Protein AF-A0AAJ1ZKK0-F1 (afdb_monomer_lite)

pLDDT: mean 84.59, std 12.96, range [4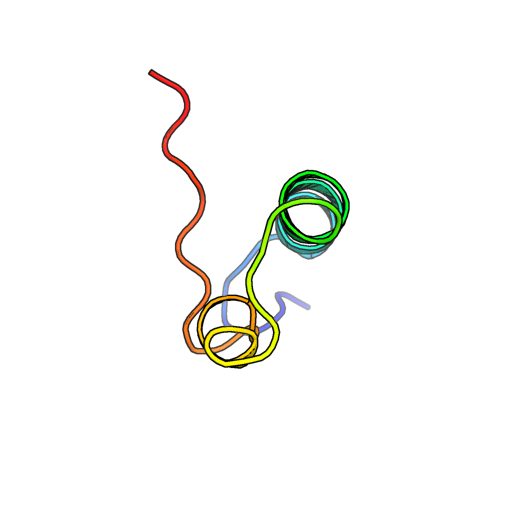0.31, 95.31]

Radius of gyration: 10.22 Å; chains: 1; bounding box: 25×25×23 Å

Foldseek 3Di:
DALLVHDPVLLVVQCVVCVVPDDPVCCVCSDSVNDDRDPDD

Structure (mmCIF, N/CA/C/O backbone):
data_AF-A0AAJ1ZKK0-F1
#
_entry.id   AF-A0AAJ1ZKK0-F1
#
loop_
_atom_site.group_PDB
_atom_site.id
_atom_site.type_symbol
_atom_site.label_atom_id
_atom_site.label_alt_id
_atom_site.label_comp_id
_atom_site.label_asym_id
_atom_site.label_entity_id
_atom_site.label_seq_id
_atom_site.pdbx_PDB_ins_code
_atom_site.Cartn_x
_atom_site.Cartn_y
_atom_site.Cartn_z
_atom_site.occupancy
_atom_site.B_iso_or_equiv
_atom_site.auth_seq_id
_atom_site.auth_comp_id
_atom_site.auth_asym_id
_atom_site.auth_atom_id
_atom_site.pdbx_PDB_model_num
ATOM 1 N N . VAL A 1 1 ? 10.643 -11.934 -10.525 1.00 60.78 1 VAL A N 1
ATOM 2 C CA . VAL A 1 1 ? 9.294 -12.530 -10.383 1.00 60.78 1 VAL A CA 1
ATOM 3 C C . VAL A 1 1 ? 8.369 -11.429 -9.895 1.00 60.78 1 VAL A C 1
ATOM 5 O O . VAL A 1 1 ? 8.593 -10.926 -8.804 1.00 60.78 1 VAL A O 1
ATOM 8 N N . LYS A 1 2 ? 7.444 -10.953 -10.736 1.00 61.00 2 LYS A N 1
ATOM 9 C CA . LYS A 1 2 ? 6.462 -9.928 -10.347 1.00 61.00 2 LYS A CA 1
ATOM 10 C C . LYS A 1 2 ? 5.218 -10.635 -9.819 1.00 61.00 2 LYS A C 1
ATOM 12 O O . LYS A 1 2 ? 4.763 -11.585 -10.453 1.00 61.00 2 LYS A O 1
ATOM 17 N N . LEU A 1 3 ? 4.692 -10.200 -8.679 1.00 71.69 3 LEU A N 1
ATOM 18 C CA . LEU A 1 3 ? 3.464 -10.750 -8.104 1.00 71.69 3 LEU A CA 1
ATOM 19 C C . LEU A 1 3 ? 2.293 -10.230 -8.948 1.00 71.69 3 LEU A C 1
ATOM 21 O O . LEU A 1 3 ? 1.984 -9.050 -8.879 1.00 71.69 3 LEU A O 1
ATOM 25 N N . ASN A 1 4 ? 1.715 -11.058 -9.821 1.00 73.19 4 ASN A N 1
ATOM 26 C CA . ASN A 1 4 ? 0.660 -10.645 -10.766 1.00 73.19 4 ASN A CA 1
ATOM 27 C C . ASN A 1 4 ? 0.993 -9.390 -11.604 1.00 73.19 4 ASN A C 1
ATOM 29 O O . ASN A 1 4 ? 0.129 -8.571 -11.884 1.00 73.19 4 ASN A O 1
ATOM 33 N N . GLY A 1 5 ? 2.260 -9.205 -11.992 1.00 77.06 5 GLY A N 1
ATOM 34 C CA . GLY A 1 5 ? 2.692 -8.020 -12.753 1.00 77.06 5 GLY A CA 1
ATOM 35 C C . GLY A 1 5 ? 2.994 -6.777 -11.905 1.00 77.06 5 GLY A C 1
ATOM 36 O O . GLY A 1 5 ? 3.530 -5.803 -12.437 1.00 77.06 5 GLY A O 1
ATOM 37 N N . HIS A 1 6 ? 2.765 -6.840 -10.595 1.00 77.94 6 HIS A N 1
ATOM 38 C CA . HIS A 1 6 ? 3.060 -5.772 -9.649 1.00 77.94 6 HIS A CA 1
ATOM 39 C C . HIS A 1 6 ? 4.471 -5.857 -9.061 1.00 77.94 6 HIS A C 1
ATOM 41 O O . HIS A 1 6 ? 5.085 -6.928 -8.988 1.00 77.94 6 HIS A O 1
ATOM 47 N N . ASP A 1 7 ? 4.976 -4.701 -8.628 1.00 87.44 7 ASP A N 1
ATOM 48 C CA . ASP A 1 7 ? 6.162 -4.616 -7.783 1.00 87.44 7 ASP A CA 1
ATOM 49 C C . ASP A 1 7 ? 5.819 -5.136 -6.367 1.00 87.44 7 ASP A C 1
ATOM 51 O O . ASP A 1 7 ? 4.941 -4.566 -5.710 1.00 87.44 7 ASP A O 1
ATOM 55 N N . PRO A 1 8 ? 6.472 -6.212 -5.880 1.00 88.75 8 PRO A N 1
ATOM 56 C CA . PRO A 1 8 ? 6.144 -6.809 -4.584 1.00 88.75 8 PRO A CA 1
ATOM 57 C C . PRO A 1 8 ? 6.353 -5.867 -3.391 1.00 88.75 8 PRO A C 1
ATOM 59 O O . PRO A 1 8 ? 5.624 -5.961 -2.403 1.00 88.75 8 PRO A O 1
ATOM 62 N N . TYR A 1 9 ? 7.338 -4.968 -3.470 1.00 90.06 9 TYR A N 1
ATOM 63 C CA . TYR A 1 9 ? 7.627 -4.016 -2.401 1.00 90.06 9 TYR A CA 1
ATOM 64 C C . TYR A 1 9 ? 6.556 -2.924 -2.345 1.00 90.06 9 TYR A C 1
ATOM 66 O O . TYR A 1 9 ? 6.066 -2.598 -1.262 1.00 90.06 9 TYR A O 1
ATOM 74 N N . ALA A 1 10 ? 6.143 -2.406 -3.505 1.00 89.50 10 ALA A N 1
ATOM 75 C CA . ALA A 1 10 ? 5.063 -1.426 -3.588 1.00 89.50 10 ALA A CA 1
ATOM 76 C C . ALA A 1 10 ? 3.737 -1.987 -3.051 1.00 89.50 10 ALA A C 1
ATOM 78 O O . ALA A 1 10 ? 3.064 -1.310 -2.275 1.00 89.50 10 ALA A O 1
ATOM 79 N N . TYR A 1 11 ? 3.411 -3.236 -3.404 1.00 89.88 11 TYR A N 1
ATOM 80 C CA . TYR A 1 11 ? 2.242 -3.940 -2.879 1.00 89.88 11 TYR A CA 1
ATOM 81 C C . TYR A 1 11 ? 2.277 -4.005 -1.350 1.00 89.88 11 TYR A C 1
ATOM 83 O O . TYR A 1 11 ? 1.387 -3.477 -0.690 1.00 89.88 11 TYR A O 1
ATOM 91 N N . LEU A 1 12 ? 3.342 -4.570 -0.769 1.00 92.12 12 LEU A N 1
ATOM 92 C CA . LEU A 1 12 ? 3.430 -4.738 0.683 1.00 92.12 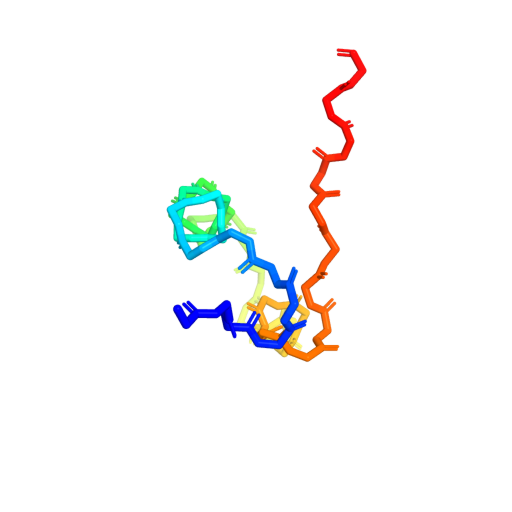12 LEU A CA 1
ATOM 93 C C . LEU A 1 12 ? 3.364 -3.397 1.430 1.00 92.12 12 LEU A C 1
ATOM 95 O O . LEU A 1 12 ? 2.674 -3.293 2.443 1.00 92.12 12 LEU A O 1
ATOM 99 N N . LYS A 1 13 ? 4.036 -2.360 0.917 1.00 92.88 13 LYS A N 1
ATOM 100 C CA . LYS A 1 13 ? 4.019 -1.016 1.510 1.00 92.88 13 LYS A CA 1
ATOM 101 C C . LYS A 1 13 ? 2.615 -0.400 1.520 1.00 92.88 13 LYS A C 1
ATOM 103 O O . LYS A 1 13 ? 2.220 0.194 2.526 1.00 92.88 13 LYS A O 1
ATOM 108 N N . ASP A 1 14 ? 1.870 -0.539 0.425 1.00 91.94 14 ASP A N 1
ATOM 109 C CA . ASP A 1 14 ? 0.491 -0.047 0.324 1.00 91.94 14 ASP A CA 1
ATOM 110 C C . ASP A 1 14 ? -0.433 -0.821 1.278 1.00 91.94 14 ASP A C 1
ATOM 112 O O . ASP A 1 14 ? -1.162 -0.201 2.055 1.00 91.94 14 ASP A O 1
ATOM 116 N N . ILE A 1 15 ? -0.301 -2.153 1.344 1.00 91.75 15 ILE A N 1
ATOM 117 C CA . ILE A 1 15 ? -1.082 -2.983 2.273 1.00 91.75 15 ILE A CA 1
ATOM 118 C C . ILE A 1 15 ? -0.831 -2.577 3.727 1.00 91.75 15 ILE A C 1
ATOM 120 O O . ILE A 1 15 ? -1.788 -2.354 4.463 1.00 91.75 15 ILE A O 1
ATOM 124 N N . MET A 1 16 ? 0.428 -2.423 4.150 1.00 93.81 16 MET A N 1
ATOM 125 C CA . MET A 1 16 ? 0.744 -2.028 5.532 1.00 93.81 16 MET A CA 1
ATOM 126 C C . MET A 1 16 ? 0.194 -0.644 5.896 1.00 93.81 16 MET A C 1
ATOM 128 O O . MET A 1 16 ? -0.115 -0.396 7.059 1.00 93.81 16 MET A O 1
ATOM 132 N N . THR A 1 17 ? 0.045 0.242 4.909 1.00 93.00 17 THR A N 1
ATOM 133 C CA . THR A 1 17 ? -0.517 1.584 5.106 1.00 93.00 17 THR A CA 1
ATOM 134 C C . THR A 1 17 ? -2.043 1.551 5.229 1.00 93.00 17 THR A C 1
ATOM 136 O O . THR A 1 17 ? -2.608 2.302 6.022 1.00 93.00 17 THR A O 1
ATOM 139 N N . ARG A 1 18 ? -2.720 0.674 4.476 1.00 91.56 18 ARG A N 1
ATOM 140 C CA . ARG A 1 18 ? -4.191 0.565 4.453 1.00 91.56 18 ARG A CA 1
ATOM 141 C C . ARG A 1 18 ? -4.760 -0.330 5.545 1.00 91.56 18 ARG A C 1
ATOM 143 O O . ARG A 1 18 ? -5.853 -0.072 6.032 1.00 91.56 18 ARG A O 1
ATOM 150 N N . LEU A 1 19 ? -4.034 -1.369 5.951 1.00 92.62 19 LEU A N 1
ATOM 151 C CA . LEU A 1 19 ? -4.520 -2.381 6.893 1.00 92.62 19 LEU A CA 1
ATOM 152 C C . LEU A 1 19 ? -5.101 -1.811 8.206 1.00 92.62 19 LEU A C 1
ATOM 154 O O . LEU A 1 19 ? -6.126 -2.326 8.644 1.00 92.62 19 LEU A O 1
ATOM 158 N N . PRO A 1 20 ? -4.531 -0.755 8.828 1.00 93.69 20 PRO A N 1
ATOM 159 C CA . PRO A 1 20 ? -5.087 -0.191 10.061 1.00 93.69 20 PRO A CA 1
ATOM 160 C C . PRO A 1 20 ? -6.469 0.456 9.892 1.00 93.69 20 PRO A C 1
ATOM 162 O O . PRO A 1 20 ? -7.200 0.587 10.871 1.00 93.69 20 PRO A O 1
ATOM 165 N N . THR A 1 21 ? -6.817 0.895 8.679 1.00 93.00 21 THR A N 1
ATOM 166 C CA . THR A 1 21 ? -8.062 1.621 8.381 1.00 93.00 21 THR A CA 1
ATOM 167 C C . THR A 1 21 ? -9.021 0.833 7.485 1.00 93.00 21 THR A C 1
ATOM 169 O O . THR A 1 21 ? -10.192 1.202 7.386 1.00 93.00 21 THR A O 1
ATOM 172 N N . GLN A 1 22 ? -8.561 -0.256 6.857 1.00 92.88 22 GLN A N 1
ATOM 173 C CA . GLN A 1 22 ? -9.365 -1.088 5.966 1.00 92.88 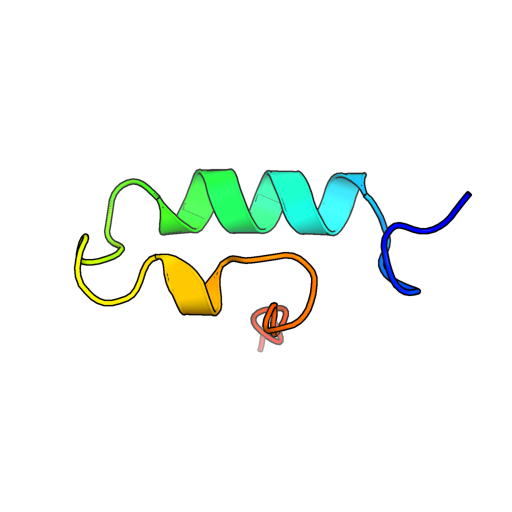22 GLN A CA 1
ATOM 174 C C . GLN A 1 22 ? -10.419 -1.879 6.763 1.00 92.88 22 GLN A C 1
ATOM 176 O O . GLN A 1 22 ? -10.073 -2.646 7.666 1.00 92.88 22 GLN A O 1
ATOM 181 N N . PRO A 1 23 ? -11.712 -1.770 6.415 1.00 94.88 23 PRO A N 1
ATOM 182 C CA . PRO A 1 23 ? -12.741 -2.630 6.985 1.00 94.88 23 PRO A CA 1
ATOM 183 C C . PRO A 1 23 ? -12.491 -4.103 6.641 1.00 94.88 23 PRO A C 1
ATOM 185 O O . PRO A 1 23 ? -12.202 -4.434 5.492 1.00 94.88 23 PRO A O 1
ATOM 188 N N . ALA A 1 2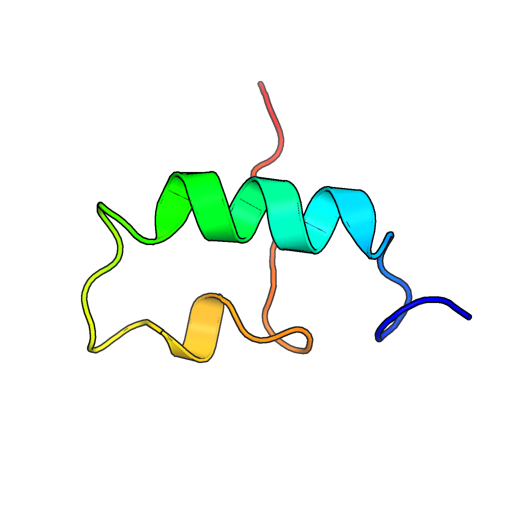4 ? -12.698 -5.005 7.604 1.00 92.75 24 ALA A N 1
ATOM 189 C CA . ALA A 1 24 ? -12.520 -6.447 7.396 1.00 92.75 24 ALA A CA 1
ATOM 190 C C . ALA A 1 24 ? -13.377 -7.006 6.243 1.00 92.75 24 ALA A C 1
ATOM 192 O O . ALA A 1 24 ? -12.962 -7.932 5.552 1.00 92.75 24 ALA A O 1
ATOM 193 N N . SER A 1 25 ? -14.553 -6.415 6.002 1.00 95.31 25 SER A N 1
ATOM 194 C CA . SER A 1 25 ? -15.452 -6.786 4.903 1.00 95.31 25 SER A CA 1
ATOM 195 C C . SER A 1 25 ? -14.932 -6.435 3.506 1.00 95.31 25 SER A C 1
ATOM 197 O O . SER A 1 25 ? -15.574 -6.822 2.538 1.00 95.31 25 SER A O 1
ATOM 199 N N . ARG A 1 26 ? -13.821 -5.694 3.404 1.00 92.44 26 ARG A N 1
ATOM 200 C CA . ARG A 1 26 ? -13.200 -5.261 2.143 1.00 92.44 26 ARG A CA 1
ATOM 201 C C . ARG A 1 26 ? -11.726 -5.664 2.039 1.00 92.44 26 ARG A C 1
ATOM 203 O O . ARG A 1 26 ? -10.933 -4.982 1.394 1.00 92.44 26 ARG A O 1
ATOM 210 N N . LEU A 1 27 ? -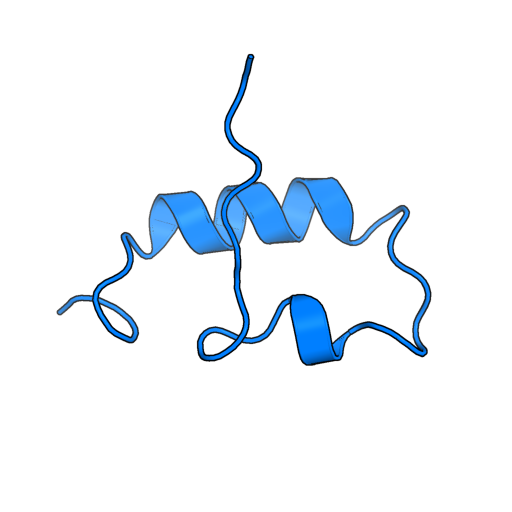11.305 -6.716 2.739 1.00 91.38 27 LEU A N 1
ATOM 211 C CA . LEU A 1 27 ? -9.922 -7.210 2.655 1.00 91.38 27 LEU A CA 1
ATOM 212 C C . LEU A 1 27 ? -9.597 -7.821 1.286 1.00 91.38 27 LEU A C 1
ATOM 214 O O . LEU A 1 27 ? -8.431 -7.880 0.902 1.00 91.38 27 LEU A O 1
ATOM 218 N N . ASP A 1 28 ? -10.613 -8.249 0.543 1.00 93.31 28 ASP A N 1
ATOM 219 C CA . ASP A 1 28 ? -10.498 -8.746 -0.825 1.00 93.31 28 ASP A CA 1
ATOM 220 C C . ASP A 1 28 ? -9.916 -7.697 -1.788 1.00 93.31 28 ASP A C 1
ATOM 222 O O . ASP A 1 28 ? -9.113 -8.055 -2.648 1.00 93.31 28 ASP A O 1
ATOM 226 N N . GLU A 1 29 ? -10.198 -6.405 -1.576 1.00 91.62 29 GLU A N 1
ATOM 227 C CA . GLU A 1 29 ? -9.627 -5.284 -2.346 1.00 91.62 29 GLU A CA 1
ATOM 228 C C . GLU A 1 29 ? -8.098 -5.176 -2.202 1.00 91.62 29 GLU A C 1
ATOM 230 O O . GLU A 1 29 ? -7.415 -4.617 -3.063 1.00 91.62 29 GLU A O 1
ATOM 235 N N . LEU A 1 30 ? -7.546 -5.710 -1.109 1.00 91.81 30 LEU A N 1
ATOM 236 C CA . LEU A 1 30 ? -6.111 -5.714 -0.839 1.00 91.81 30 LEU A CA 1
ATOM 237 C C . LEU A 1 30 ? -5.401 -6.923 -1.451 1.00 91.81 30 LEU A C 1
ATOM 239 O O . LEU A 1 30 ? -4.180 -6.980 -1.389 1.00 91.81 30 LEU A O 1
ATOM 243 N N . LEU A 1 31 ? -6.117 -7.897 -2.022 1.00 91.12 31 LEU A N 1
ATOM 244 C CA . LEU A 1 31 ? -5.485 -9.088 -2.584 1.00 91.12 31 LEU A CA 1
ATOM 245 C C . LEU A 1 31 ? -4.715 -8.763 -3.872 1.00 91.12 31 LEU A C 1
ATOM 247 O O . LEU A 1 31 ? -5.145 -7.913 -4.650 1.00 91.12 31 LEU A O 1
ATOM 251 N N . PRO A 1 32 ? -3.644 -9.507 -4.202 1.00 86.38 32 PRO A N 1
ATOM 252 C CA . PRO A 1 32 ? -2.771 -9.202 -5.340 1.00 86.38 32 PRO A CA 1
ATOM 253 C C . PRO A 1 32 ? -3.449 -9.193 -6.720 1.00 86.38 32 PRO A C 1
ATOM 255 O O . PRO A 1 32 ? -2.821 -8.803 -7.698 1.00 86.38 32 PRO A O 1
ATOM 258 N N . HIS A 1 33 ? -4.667 -9.726 -6.835 1.00 87.38 33 HIS A N 1
ATOM 259 C CA . HIS A 1 33 ? -5.452 -9.781 -8.076 1.00 87.38 33 HIS A CA 1
ATOM 260 C C . HIS A 1 33 ? -6.411 -8.589 -8.214 1.00 87.38 33 HIS A C 1
ATOM 262 O O . HIS A 1 33 ? -6.816 -8.256 -9.323 1.00 87.38 33 HIS A O 1
ATOM 268 N N . PHE A 1 34 ? -6.777 -7.972 -7.087 1.00 88.44 34 PHE A N 1
ATOM 269 C CA . PHE A 1 34 ? -7.707 -6.843 -6.992 1.00 88.44 34 PHE A CA 1
ATOM 270 C C . PHE A 1 34 ? -7.010 -5.550 -6.564 1.00 88.44 34 PHE A C 1
ATOM 272 O O . PHE A 1 34 ? -7.630 -4.489 -6.556 1.00 88.44 34 PHE A O 1
ATOM 279 N N . TRP A 1 35 ? -5.718 -5.639 -6.242 1.00 89.69 35 TRP A N 1
ATOM 280 C CA . TRP A 1 35 ? -4.923 -4.534 -5.752 1.00 89.69 35 TRP A CA 1
ATOM 281 C C . TRP A 1 35 ? -4.867 -3.391 -6.762 1.00 89.69 35 TRP A C 1
ATOM 283 O O . TRP A 1 35 ? -4.318 -3.516 -7.859 1.00 89.69 35 TRP A O 1
ATOM 293 N N . GLN A 1 36 ? -5.401 -2.247 -6.346 1.00 86.75 36 GLN A N 1
ATOM 294 C CA . GLN A 1 36 ? -5.277 -0.990 -7.066 1.00 86.75 36 GLN A CA 1
ATOM 295 C C . GLN A 1 36 ? -4.348 -0.069 -6.273 1.00 86.75 36 GLN A C 1
ATOM 297 O O . GLN A 1 36 ? -4.726 0.380 -5.180 1.00 86.75 36 GLN A O 1
ATOM 302 N N . PRO A 1 37 ? -3.134 0.220 -6.784 1.00 82.56 37 PRO A N 1
ATOM 303 C CA . PRO A 1 37 ? -2.229 1.136 -6.112 1.00 82.56 37 PRO A CA 1
ATOM 304 C C . PRO A 1 37 ? -2.928 2.483 -5.968 1.00 82.56 3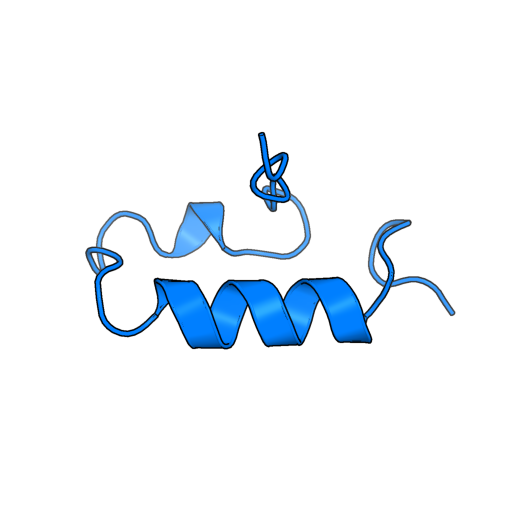7 PRO A C 1
ATOM 306 O O . PRO A 1 37 ? -3.546 2.975 -6.916 1.00 82.56 37 PRO A O 1
ATOM 309 N N . GLN A 1 38 ? -2.852 3.079 -4.779 1.00 75.12 38 GLN A N 1
ATOM 310 C CA . GLN A 1 38 ? -3.363 4.428 -4.596 1.00 75.12 38 GLN A CA 1
ATOM 311 C C . GLN A 1 38 ? -2.461 5.309 -5.453 1.00 75.12 38 GLN A C 1
ATOM 313 O O . GLN A 1 38 ? -1.283 5.468 -5.133 1.00 75.12 38 GLN A O 1
ATOM 318 N N . LEU A 1 39 ? -2.973 5.805 -6.584 1.00 61.12 39 LEU A N 1
ATOM 319 C CA . LEU A 1 39 ? -2.289 6.839 -7.349 1.00 61.12 39 LEU A CA 1
ATOM 320 C C . LEU A 1 39 ? -2.069 7.993 -6.373 1.00 61.12 39 LEU A C 1
ATOM 322 O O . LEU A 1 39 ? -3.022 8.663 -5.975 1.00 61.12 39 LEU A O 1
ATOM 326 N N . GLN A 1 40 ? -0.827 8.147 -5.915 1.00 49.12 40 GLN A N 1
ATOM 327 C CA . GLN A 1 40 ? -0.422 9.309 -5.145 1.00 49.12 40 GLN A CA 1
ATOM 328 C C . GLN A 1 40 ? -0.632 10.503 -6.082 1.00 49.12 40 GLN A C 1
ATOM 330 O O . GLN A 1 40 ? 0.040 10.595 -7.109 1.00 49.12 40 GLN A O 1
ATOM 335 N N . GLN A 1 41 ? -1.652 11.314 -5.791 1.00 40.31 41 GLN A N 1
ATOM 336 C CA . GLN A 1 41 ? -1.797 12.658 -6.350 1.00 40.31 41 GLN A CA 1
ATOM 337 C C . GLN A 1 41 ? -0.575 13.488 -5.954 1.00 40.31 41 GLN A C 1
ATOM 339 O O . GLN A 1 41 ? -0.149 13.356 -4.781 1.00 40.31 41 GLN A O 1
#

Secondary structure (DSSP, 8-state):
--BTTB-HHHHHHHHHHHTTTS-GGGGGGGSTTT-------

Sequence (41 aa):
VKLNGHDPYAYLKDIMTRLPTQPASRLDELLPHFWQPQLQQ